Protein AF-A0A059CUB7-F1 (afdb_monomer_lite)

Structure (mmCIF, N/CA/C/O backbone):
data_AF-A0A059CUB7-F1
#
_entry.id   AF-A0A059CUB7-F1
#
loop_
_atom_site.group_PDB
_atom_site.id
_atom_site.type_symbol
_atom_site.label_atom_id
_atom_site.label_alt_id
_atom_site.label_comp_id
_atom_site.label_asym_id
_atom_site.label_entity_id
_atom_site.label_seq_id
_atom_site.pdbx_PDB_ins_code
_atom_site.Cartn_x
_atom_site.Cartn_y
_atom_site.Cartn_z
_atom_site.occupancy
_atom_site.B_iso_or_equiv
_atom_site.auth_seq_id
_atom_site.auth_comp_id
_atom_site.auth_asym_id
_atom_site.auth_atom_id
_atom_site.pdbx_PDB_model_num
ATOM 1 N N . MET A 1 1 ? 11.774 19.800 5.388 1.00 40.75 1 MET A N 1
ATOM 2 C CA . MET A 1 1 ? 11.382 19.073 4.165 1.00 40.75 1 MET A CA 1
ATOM 3 C C . MET A 1 1 ? 12.656 18.781 3.397 1.00 40.75 1 MET A C 1
ATOM 5 O O . MET A 1 1 ? 13.075 19.601 2.592 1.00 40.75 1 MET A O 1
ATOM 9 N N . ASP A 1 2 ? 13.322 17.679 3.731 1.00 44.19 2 ASP A N 1
ATOM 10 C CA . ASP A 1 2 ? 14.495 17.227 2.984 1.00 44.19 2 ASP A CA 1
ATOM 11 C C . ASP A 1 2 ? 13.995 16.524 1.722 1.00 44.19 2 A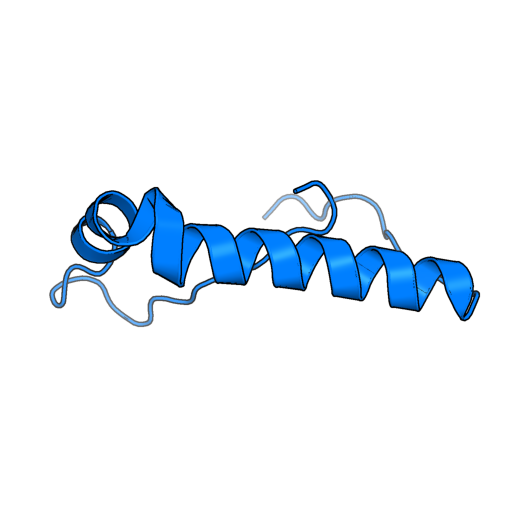SP A C 1
ATOM 13 O O . ASP A 1 2 ? 13.342 15.481 1.787 1.00 44.19 2 ASP A O 1
ATOM 17 N N . GLY A 1 3 ? 14.213 17.172 0.579 1.00 47.81 3 GLY A N 1
ATOM 18 C CA . GLY A 1 3 ? 13.928 16.624 -0.737 1.00 47.81 3 GLY A CA 1
ATOM 19 C C . GLY A 1 3 ? 14.849 15.442 -0.989 1.00 47.81 3 GLY A C 1
ATOM 20 O O . GLY A 1 3 ? 15.964 15.615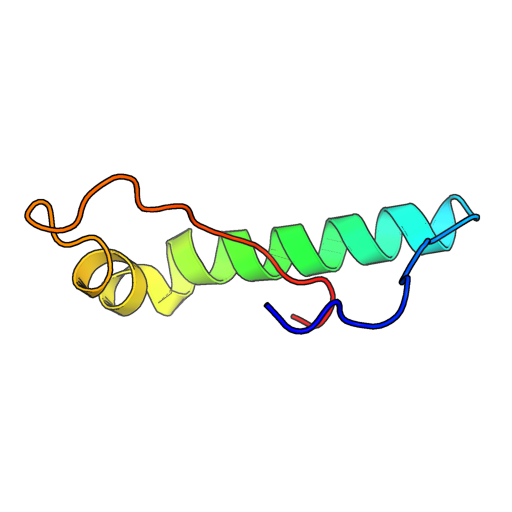 -1.478 1.00 47.81 3 GLY A O 1
ATOM 21 N N . GLY A 1 4 ? 14.376 14.245 -0.635 1.00 50.75 4 GLY A N 1
ATOM 22 C CA . GLY A 1 4 ? 15.026 12.992 -0.992 1.00 50.75 4 GLY A CA 1
ATOM 23 C C . GLY A 1 4 ? 15.349 12.986 -2.485 1.00 50.75 4 GLY A C 1
ATOM 24 O O . GLY A 1 4 ? 14.525 13.404 -3.301 1.00 50.75 4 GLY A O 1
ATOM 25 N N . ALA A 1 5 ? 16.576 12.571 -2.810 1.00 50.81 5 ALA A N 1
ATOM 26 C CA . ALA A 1 5 ? 17.116 12.495 -4.162 1.00 50.81 5 ALA A CA 1
ATOM 27 C C . ALA A 1 5 ? 16.056 12.046 -5.177 1.00 50.81 5 ALA A C 1
ATOM 29 O O . ALA A 1 5 ? 15.277 11.138 -4.893 1.00 50.81 5 ALA A O 1
ATOM 30 N N . GLN A 1 6 ? 16.043 12.690 -6.347 1.00 60.81 6 GLN A N 1
ATOM 31 C CA . GLN A 1 6 ? 15.049 12.528 -7.410 1.00 60.81 6 GLN A CA 1
ATOM 32 C C . GLN A 1 6 ? 14.997 11.070 -7.914 1.00 60.81 6 GLN A C 1
ATOM 34 O O . GLN A 1 6 ? 15.579 10.718 -8.940 1.00 60.81 6 GLN A O 1
ATOM 39 N N . TYR A 1 7 ? 14.310 10.197 -7.176 1.00 70.56 7 TYR A N 1
ATOM 40 C CA . TYR A 1 7 ? 13.986 8.848 -7.603 1.00 70.56 7 TYR A CA 1
ATOM 41 C C . TYR A 1 7 ? 12.930 8.979 -8.695 1.00 70.56 7 TYR A C 1
ATOM 43 O O . TYR A 1 7 ? 11.750 9.191 -8.425 1.00 70.56 7 TYR A O 1
ATOM 51 N N . ASN A 1 8 ? 13.395 8.965 -9.941 1.00 77.62 8 ASN A N 1
ATOM 52 C CA . ASN A 1 8 ? 12.571 9.169 -11.120 1.00 77.62 8 ASN A CA 1
ATOM 53 C C . ASN A 1 8 ? 12.689 7.932 -12.021 1.00 77.62 8 ASN A C 1
ATOM 55 O O . ASN A 1 8 ? 13.559 7.934 -12.898 1.00 77.62 8 ASN A O 1
ATOM 59 N N . PRO A 1 9 ? 11.899 6.868 -11.773 1.00 78.56 9 PRO A N 1
ATOM 60 C CA . PRO A 1 9 ? 11.907 5.665 -12.602 1.00 78.56 9 PRO A CA 1
ATOM 61 C C . PRO A 1 9 ? 11.548 6.029 -14.049 1.00 78.56 9 PRO A C 1
ATOM 63 O O . PRO A 1 9 ? 10.588 6.764 -14.285 1.00 78.56 9 PRO A O 1
ATOM 66 N N . ARG A 1 10 ? 12.337 5.561 -15.023 1.00 89.00 10 ARG A N 1
ATOM 67 C CA . ARG A 1 10 ? 12.200 5.954 -16.440 1.00 89.00 10 ARG A CA 1
ATOM 68 C C . ARG A 1 10 ? 11.821 4.796 -17.355 1.00 89.00 10 ARG A C 1
ATOM 70 O O . ARG A 1 10 ? 11.382 5.053 -18.474 1.00 89.00 10 ARG A O 1
ATOM 77 N N . THR A 1 11 ? 11.973 3.550 -16.909 1.00 95.38 11 THR A N 1
ATOM 78 C CA . THR A 1 11 ? 11.511 2.365 -17.650 1.00 95.38 11 THR A CA 1
ATOM 79 C C . THR A 1 11 ? 10.183 1.839 -17.111 1.00 95.38 11 THR A C 1
ATOM 81 O O . THR A 1 11 ? 9.798 2.106 -15.971 1.00 95.38 11 THR A O 1
ATOM 84 N N . VAL A 1 12 ? 9.474 1.054 -17.927 1.00 97.00 12 VAL A N 1
ATOM 85 C CA . VAL A 1 12 ? 8.215 0.410 -17.516 1.00 97.00 12 VAL A CA 1
ATOM 86 C C . VAL A 1 12 ? 8.454 -0.515 -16.324 1.00 97.00 12 VAL A C 1
ATOM 88 O O . VAL A 1 12 ? 7.667 -0.530 -15.381 1.00 97.00 12 VAL A O 1
ATOM 91 N N . GLU A 1 13 ? 9.559 -1.256 -16.335 1.00 95.69 13 GLU A N 1
ATOM 92 C CA . GLU A 1 13 ? 9.930 -2.186 -15.275 1.00 95.69 13 GLU A CA 1
ATOM 93 C C . GLU A 1 13 ? 10.229 -1.460 -13.960 1.00 95.69 13 GLU A C 1
ATOM 95 O O . GLU A 1 13 ? 9.848 -1.943 -12.892 1.00 95.69 13 GLU A O 1
ATOM 100 N N . GLU A 1 14 ? 10.893 -0.304 -14.024 1.00 94.12 14 GLU A N 1
ATOM 101 C CA . GLU A 1 14 ? 11.167 0.537 -12.858 1.00 94.12 14 GLU A CA 1
ATOM 102 C C . GLU A 1 14 ? 9.876 1.132 -12.285 1.00 94.12 14 GLU A C 1
ATOM 104 O O . GLU A 1 14 ? 9.647 1.035 -11.080 1.00 94.12 14 GLU A O 1
ATOM 109 N N . VAL A 1 15 ? 8.999 1.671 -13.139 1.00 95.19 15 VAL A N 1
ATOM 110 C CA . VAL A 1 15 ? 7.700 2.225 -12.720 1.00 95.19 15 VAL A CA 1
ATOM 111 C C . VAL A 1 15 ? 6.816 1.139 -12.110 1.00 95.19 15 VAL A C 1
ATOM 113 O O . VAL A 1 15 ? 6.212 1.343 -11.059 1.00 95.19 15 VAL A O 1
ATOM 116 N N . PHE A 1 16 ? 6.756 -0.043 -12.726 1.00 95.81 16 PHE A N 1
ATOM 117 C CA . PHE A 1 16 ? 5.958 -1.142 -12.194 1.00 95.81 16 PHE A CA 1
ATOM 118 C C . PHE A 1 16 ? 6.517 -1.666 -10.867 1.00 95.81 16 PHE A C 1
ATOM 120 O O . PHE A 1 16 ? 5.749 -2.012 -9.969 1.00 95.81 16 PHE A O 1
ATOM 127 N N . ARG A 1 17 ? 7.845 -1.701 -10.705 1.00 94.44 17 ARG A N 1
ATOM 128 C CA . ARG A 1 17 ? 8.479 -2.061 -9.431 1.00 94.44 17 ARG A CA 1
ATOM 129 C C . ARG A 1 17 ? 8.143 -1.058 -8.330 1.00 94.44 17 ARG A C 1
ATOM 131 O O . ARG A 1 17 ? 7.745 -1.499 -7.255 1.00 94.44 17 ARG A O 1
ATOM 138 N N . ASP A 1 18 ? 8.250 0.240 -8.612 1.00 94.56 18 ASP A N 1
ATOM 139 C CA . ASP A 1 18 ? 7.859 1.310 -7.685 1.00 94.56 18 ASP A CA 1
ATOM 140 C C . ASP A 1 18 ? 6.383 1.162 -7.283 1.00 94.56 18 ASP A C 1
ATOM 142 O O . ASP A 1 18 ? 6.079 1.048 -6.095 1.00 94.56 18 ASP A O 1
ATOM 146 N N . PHE A 1 19 ? 5.480 1.012 -8.258 1.00 95.81 19 PHE A N 1
ATOM 147 C CA . PHE A 1 19 ? 4.057 0.775 -8.002 1.00 95.81 19 PHE A CA 1
ATOM 148 C C . PHE A 1 19 ? 3.820 -0.432 -7.087 1.00 95.81 19 PHE A C 1
ATOM 150 O O . PHE A 1 19 ? 3.046 -0.341 -6.131 1.00 95.81 19 PHE A O 1
ATOM 157 N N . LYS A 1 20 ? 4.479 -1.568 -7.355 1.00 97.06 20 LYS A N 1
ATOM 158 C CA . LYS A 1 20 ? 4.311 -2.767 -6.528 1.00 97.06 20 LYS A CA 1
ATOM 159 C C . LYS A 1 20 ? 4.758 -2.545 -5.085 1.00 97.06 20 LYS A C 1
ATOM 161 O O . LYS A 1 20 ? 4.032 -2.989 -4.203 1.00 97.06 20 LYS A O 1
ATOM 166 N N . GLY A 1 21 ? 5.902 -1.895 -4.85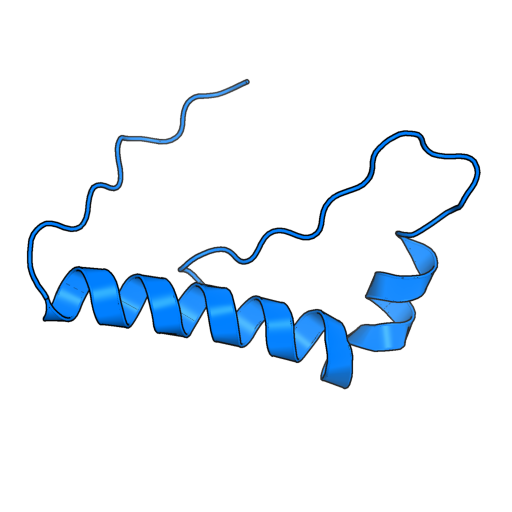8 1.00 96.38 21 GLY A N 1
ATOM 167 C CA . GLY A 1 21 ? 6.406 -1.615 -3.507 1.00 96.38 21 GLY A CA 1
ATOM 168 C C . GLY A 1 21 ? 5.437 -0.726 -2.731 1.00 96.38 21 GLY A C 1
ATOM 169 O O . GLY A 1 21 ? 4.948 -1.099 -1.667 1.00 96.38 21 GLY A O 1
ATOM 170 N N . ARG A 1 22 ? 5.004 0.384 -3.344 1.00 97.62 22 ARG A N 1
ATOM 171 C CA . ARG A 1 22 ? 4.011 1.282 -2.728 1.00 97.62 22 ARG A CA 1
ATOM 172 C C . ARG A 1 22 ? 2.705 0.563 -2.405 1.00 97.62 22 ARG A C 1
ATOM 174 O O . ARG A 1 22 ? 2.157 0.733 -1.319 1.00 97.62 22 ARG A O 1
ATOM 181 N N . ARG A 1 23 ? 2.213 -0.263 -3.335 1.00 97.88 23 ARG A N 1
ATOM 182 C CA . ARG A 1 23 ? 1.003 -1.070 -3.138 1.00 97.88 23 ARG A CA 1
ATOM 183 C C . ARG A 1 23 ? 1.178 -2.090 -2.011 1.00 97.88 23 ARG A C 1
ATOM 185 O O . ARG A 1 23 ? 0.222 -2.313 -1.275 1.00 97.88 23 ARG A O 1
ATOM 192 N N . ALA A 1 24 ? 2.346 -2.717 -1.885 1.00 98.12 24 ALA A N 1
ATOM 193 C CA . ALA A 1 24 ? 2.628 -3.669 -0.814 1.00 98.12 24 ALA A CA 1
ATOM 194 C C . ALA A 1 24 ? 2.554 -2.988 0.559 1.00 98.12 24 ALA A C 1
ATOM 196 O O . ALA A 1 24 ? 1.803 -3.460 1.410 1.00 98.12 24 ALA A O 1
ATOM 197 N N . GLY A 1 25 ? 3.200 -1.827 0.717 1.00 97.31 25 GLY A N 1
ATOM 198 C CA . GLY A 1 25 ? 3.114 -1.027 1.942 1.00 97.31 25 GLY A CA 1
ATOM 199 C C . GLY A 1 25 ? 1.683 -0.609 2.291 1.00 97.31 25 GLY A C 1
ATOM 200 O O . GLY A 1 25 ? 1.244 -0.768 3.426 1.00 97.31 25 GLY A O 1
ATOM 201 N N . MET A 1 26 ? 0.901 -0.161 1.300 1.00 98.00 26 MET A N 1
ATOM 202 C CA . MET A 1 26 ? -0.514 0.169 1.525 1.00 98.00 26 MET A CA 1
ATOM 203 C C . MET A 1 26 ? -1.339 -1.049 1.957 1.00 98.00 26 MET A C 1
ATOM 205 O O . MET A 1 26 ? -2.178 -0.937 2.844 1.00 98.00 26 MET A O 1
ATOM 209 N N . ILE A 1 27 ? -1.120 -2.218 1.348 1.00 98.19 27 ILE A N 1
ATOM 210 C CA . ILE A 1 27 ? -1.827 -3.445 1.739 1.00 98.19 27 ILE A CA 1
ATOM 211 C C . ILE A 1 27 ? -1.458 -3.841 3.160 1.00 98.19 27 ILE A C 1
ATOM 213 O O . ILE A 1 27 ? -2.350 -4.185 3.928 1.00 98.19 27 ILE A O 1
ATOM 217 N N . LYS A 1 28 ? -0.176 -3.778 3.516 1.00 97.75 28 LYS A N 1
ATOM 218 C CA . LYS A 1 28 ? 0.311 -4.099 4.855 1.00 97.75 28 LYS A CA 1
ATOM 219 C C .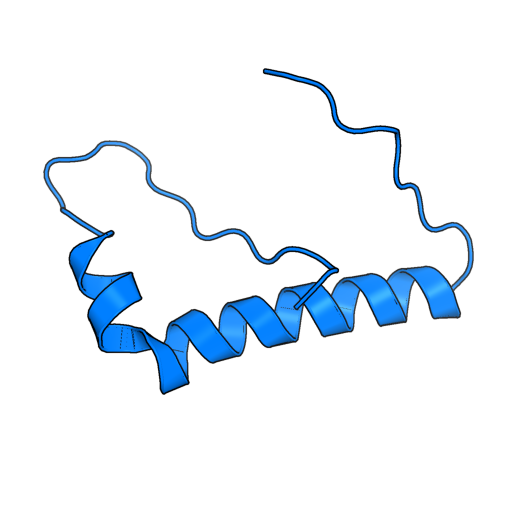 LYS A 1 28 ? -0.360 -3.219 5.912 1.00 97.75 28 LYS A C 1
ATOM 221 O O . LYS A 1 28 ? -0.984 -3.767 6.817 1.00 97.75 28 LYS A O 1
ATOM 226 N N . ALA A 1 29 ? -0.365 -1.898 5.713 1.00 98.19 29 ALA A N 1
ATOM 227 C CA . ALA A 1 29 ? -1.036 -0.940 6.598 1.00 98.19 29 ALA A CA 1
ATOM 228 C C . ALA A 1 29 ? -2.546 -1.209 6.740 1.00 98.19 29 ALA A C 1
ATOM 230 O O . ALA A 1 29 ? -3.107 -1.082 7.821 1.00 98.19 29 ALA A O 1
ATOM 231 N N . LEU A 1 30 ? -3.214 -1.621 5.658 1.00 98.19 30 LEU A N 1
ATOM 232 C CA . LEU A 1 30 ? -4.658 -1.882 5.646 1.00 98.19 30 LEU A CA 1
ATOM 233 C C . LEU A 1 30 ? -5.039 -3.325 6.022 1.00 98.19 30 LEU A C 1
ATOM 235 O O . LEU A 1 30 ? -6.224 -3.659 6.017 1.00 98.19 30 LEU A O 1
ATOM 239 N N . THR A 1 31 ? -4.067 -4.199 6.301 1.00 98.31 31 THR A N 1
ATOM 240 C CA . THR A 1 31 ? -4.317 -5.608 6.643 1.00 98.31 31 THR A CA 1
ATOM 241 C C . THR A 1 31 ? -3.492 -6.044 7.850 1.00 98.31 31 THR A C 1
ATOM 243 O O . THR A 1 31 ? -4.009 -6.063 8.960 1.00 98.31 31 THR A O 1
ATOM 246 N N . THR A 1 32 ? -2.220 -6.389 7.655 1.00 98.44 32 THR A N 1
ATOM 247 C CA . THR A 1 32 ? -1.329 -6.919 8.696 1.00 98.44 32 THR A CA 1
ATOM 248 C C . THR A 1 32 ? -1.107 -5.939 9.846 1.00 98.44 32 THR A C 1
ATOM 250 O O . THR A 1 32 ? -1.056 -6.366 10.993 1.00 98.44 32 THR A O 1
ATOM 253 N N . GLU A 1 33 ? -1.007 -4.643 9.550 1.00 97.94 33 GLU A N 1
ATOM 254 C CA . GLU A 1 33 ? -0.685 -3.575 10.509 1.00 97.94 33 GLU A CA 1
ATOM 255 C C . GLU A 1 33 ? -1.889 -2.651 10.765 1.00 97.94 33 GLU A C 1
ATOM 257 O O . GLU A 1 33 ? -1.733 -1.494 11.147 1.00 97.94 33 GLU A O 1
ATOM 262 N N . VAL A 1 34 ? -3.113 -3.156 10.565 1.00 98.25 34 VAL A N 1
ATOM 263 C CA . VAL A 1 34 ? -4.340 -2.343 10.643 1.00 98.25 34 VAL A CA 1
ATOM 264 C C . VAL A 1 34 ? -4.570 -1.715 12.018 1.00 98.25 34 VAL A C 1
ATOM 266 O O . VAL A 1 34 ? -5.073 -0.598 12.097 1.00 98.25 34 VAL A O 1
ATOM 269 N N . GLU A 1 35 ? -4.187 -2.394 13.102 1.00 98.25 35 GLU A N 1
ATOM 270 C CA . GLU A 1 35 ? -4.322 -1.853 14.460 1.00 98.25 35 GLU A CA 1
ATOM 271 C C . GLU A 1 35 ? -3.398 -0.650 14.681 1.00 98.25 35 GLU A C 1
ATOM 273 O O . GLU A 1 35 ? -3.835 0.373 15.206 1.00 98.25 35 GLU A O 1
ATOM 278 N N . GLU A 1 36 ? -2.144 -0.746 14.230 1.00 97.81 36 GLU A N 1
ATOM 279 C CA . GLU A 1 36 ? -1.173 0.346 14.315 1.00 97.81 36 GLU A CA 1
ATOM 280 C C . GLU A 1 36 ? -1.588 1.517 13.419 1.00 97.81 36 GLU A C 1
ATOM 282 O O . GLU A 1 36 ? -1.597 2.666 13.862 1.00 97.81 36 GLU A O 1
ATOM 287 N N . PHE A 1 37 ? -2.002 1.231 12.182 1.00 98.06 37 PHE A N 1
ATOM 288 C CA . PHE A 1 37 ? -2.511 2.246 11.265 1.00 98.06 37 PHE A CA 1
ATOM 289 C C . PHE A 1 37 ? -3.720 2.985 11.858 1.00 98.06 37 PHE A C 1
ATOM 291 O O . PHE A 1 37 ? -3.749 4.215 11.854 1.00 98.06 37 PHE A O 1
ATOM 298 N N . TYR A 1 38 ? -4.684 2.257 12.430 1.00 97.69 38 TYR A N 1
ATOM 299 C CA . TYR A 1 38 ? -5.876 2.852 13.035 1.00 97.69 38 TYR A CA 1
ATO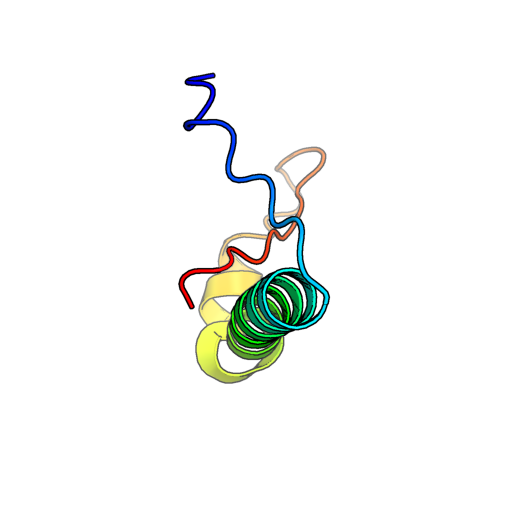M 300 C C . TYR A 1 38 ? -5.537 3.783 14.207 1.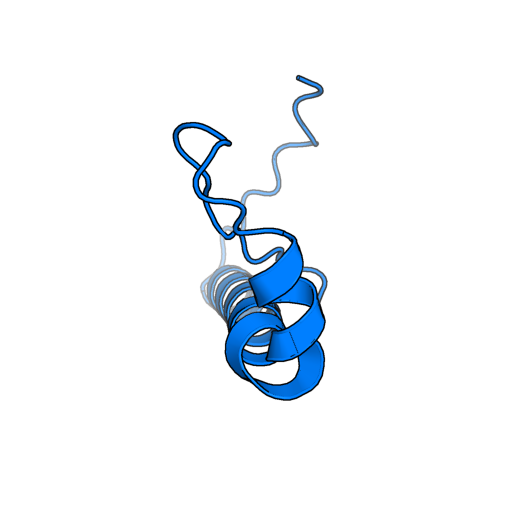00 97.69 38 TYR A C 1
ATOM 302 O O . TYR A 1 38 ? -6.109 4.866 14.306 1.00 97.69 38 TYR A O 1
ATOM 310 N N . GLN A 1 39 ? -4.585 3.406 15.067 1.00 97.56 39 GLN A N 1
ATOM 311 C CA . GLN A 1 39 ? -4.143 4.247 16.189 1.00 97.56 39 GLN A CA 1
ATOM 312 C C . GLN A 1 39 ? -3.493 5.560 15.733 1.00 97.56 39 GLN A C 1
ATOM 314 O O . GLN A 1 39 ? -3.596 6.565 16.430 1.00 97.56 39 GLN A O 1
ATOM 319 N N . GLN A 1 40 ? -2.840 5.567 14.568 1.00 97.19 40 GLN A N 1
ATOM 320 C CA . GLN A 1 40 ? -2.241 6.777 14.000 1.00 97.19 40 GLN A CA 1
ATOM 321 C C . GLN A 1 40 ? -3.281 7.701 13.337 1.00 97.19 40 GLN A C 1
ATOM 323 O O . GLN A 1 40 ? -3.014 8.888 13.156 1.00 97.19 40 GLN A O 1
ATOM 328 N N . CYS A 1 41 ? -4.473 7.194 13.002 1.00 97.25 41 CYS A N 1
ATOM 329 C CA . CYS A 1 41 ? -5.573 7.953 12.401 1.00 97.25 41 CYS A CA 1
ATOM 330 C C . CYS A 1 41 ? -6.453 8.675 13.440 1.00 97.25 41 CYS A C 1
ATOM 332 O O . CYS A 1 41 ? -7.681 8.594 13.377 1.00 97.25 41 CYS A O 1
ATOM 334 N N . ASP A 1 42 ? -5.833 9.380 14.390 1.00 96.31 42 ASP A N 1
ATOM 335 C CA . ASP A 1 42 ? -6.550 10.159 15.407 1.00 96.31 42 ASP A CA 1
ATOM 336 C C . ASP A 1 42 ? -7.379 11.289 14.750 1.00 96.31 42 ASP A C 1
ATOM 338 O O . ASP A 1 42 ? -6.799 12.126 14.049 1.00 96.31 42 ASP A O 1
ATOM 342 N N . PRO A 1 43 ? -8.712 11.339 14.960 1.00 96.25 43 PRO A N 1
ATOM 343 C CA . PRO A 1 43 ? -9.584 12.378 14.412 1.00 96.25 43 PRO A CA 1
ATOM 344 C C . PRO A 1 43 ? -9.243 13.811 14.838 1.00 96.25 43 PRO A C 1
ATOM 346 O O . PRO A 1 43 ? -9.652 14.745 14.152 1.00 96.25 43 PRO A O 1
ATOM 349 N N . GLU A 1 44 ? -8.517 13.996 15.944 1.00 97.69 44 GLU A N 1
ATOM 350 C CA . GLU A 1 44 ? -8.086 15.319 16.410 1.00 97.69 44 GLU A CA 1
ATOM 351 C C . GLU A 1 44 ? -6.908 15.871 15.585 1.00 97.69 44 GLU A C 1
ATOM 353 O O . GLU A 1 44 ? -6.615 17.067 15.634 1.00 97.69 44 GLU A O 1
ATOM 358 N N . ASN A 1 45 ? -6.232 15.022 14.800 1.00 94.94 45 ASN A N 1
ATOM 359 C CA . ASN A 1 45 ? -5.194 15.451 13.870 1.00 94.94 45 ASN A CA 1
ATOM 360 C C . ASN A 1 45 ? -5.806 15.889 12.531 1.00 94.94 45 ASN A C 1
ATOM 362 O O . ASN A 1 45 ? -6.593 15.178 11.905 1.00 94.94 45 ASN A O 1
ATOM 366 N N . GLU A 1 46 ? -5.381 17.046 12.028 1.00 94.81 46 GLU A N 1
ATOM 367 C CA . GLU A 1 46 ? -5.892 17.581 10.767 1.00 94.81 46 GLU A CA 1
ATOM 368 C C . GLU A 1 46 ? -5.196 16.962 9.539 1.00 94.81 46 GLU A C 1
ATOM 370 O O . GLU A 1 46 ? -3.971 16.872 9.472 1.00 94.81 46 GLU A O 1
ATOM 375 N N . ASN A 1 47 ? -5.984 16.628 8.508 1.00 94.12 47 ASN A N 1
ATOM 376 C CA . ASN A 1 47 ? -5.521 16.310 7.145 1.00 94.12 47 ASN A CA 1
ATOM 377 C C . ASN A 1 47 ? -4.472 15.181 7.036 1.00 94.12 47 ASN A C 1
ATOM 379 O O . ASN A 1 47 ? -3.490 15.299 6.298 1.00 94.12 47 ASN A O 1
ATOM 383 N N . LEU A 1 48 ? -4.687 14.070 7.743 1.00 96.81 48 LEU A N 1
ATOM 384 C CA . LEU A 1 48 ? -3.827 12.890 7.641 1.00 96.81 48 LEU A CA 1
ATOM 385 C C . LEU A 1 48 ? -3.917 12.212 6.262 1.00 96.81 48 LEU A C 1
ATOM 387 O O . LEU A 1 48 ? -4.985 12.115 5.658 1.00 96.81 48 LEU A O 1
ATOM 391 N N . CYS A 1 49 ? -2.786 11.675 5.801 1.00 97.00 49 CYS A N 1
ATOM 392 C CA . CYS A 1 49 ? -2.669 10.904 4.563 1.00 97.00 49 CYS A CA 1
ATOM 393 C C . CYS A 1 49 ? -1.844 9.635 4.804 1.00 97.00 49 CYS A C 1
ATOM 395 O O . CYS A 1 49 ? -0.827 9.673 5.495 1.00 97.00 49 CYS A O 1
ATOM 397 N N . LEU A 1 50 ? -2.230 8.534 4.158 1.00 97.12 50 LEU A N 1
ATOM 398 C CA . LEU A 1 50 ? -1.436 7.307 4.100 1.00 97.12 50 LEU A CA 1
ATOM 399 C C . LEU A 1 50 ? -0.556 7.311 2.842 1.00 97.12 50 LEU A C 1
ATOM 401 O O . LEU A 1 50 ? -1.067 7.444 1.730 1.00 97.12 50 LEU A O 1
ATOM 405 N N . TYR A 1 51 ? 0.754 7.111 3.007 1.00 96.31 51 TYR A N 1
ATOM 406 C CA . TYR A 1 51 ? 1.711 7.030 1.901 1.00 96.31 51 TYR A CA 1
ATOM 407 C C . TYR A 1 51 ? 2.378 5.655 1.836 1.00 96.31 51 TYR A C 1
ATOM 409 O O . TYR A 1 51 ? 2.993 5.206 2.797 1.00 96.31 51 TYR A O 1
ATOM 417 N N . GLY A 1 52 ? 2.311 5.016 0.666 1.00 95.31 52 GLY A N 1
ATOM 418 C CA . GLY A 1 52 ? 3.136 3.854 0.344 1.00 95.31 52 GLY A CA 1
ATOM 419 C C . GLY A 1 52 ? 4.495 4.289 -0.206 1.00 95.31 52 GLY A C 1
ATOM 420 O O . GLY A 1 52 ? 4.562 5.074 -1.162 1.00 95.31 52 GLY A O 1
ATOM 421 N N . PHE A 1 53 ? 5.575 3.757 0.365 1.00 93.69 53 PHE A N 1
ATOM 422 C CA . PHE A 1 53 ? 6.941 3.952 -0.124 1.00 93.69 53 PHE A CA 1
ATOM 423 C C . PHE A 1 53 ? 7.378 2.775 -1.010 1.00 93.69 53 PHE A C 1
ATOM 425 O O . PHE A 1 53 ? 6.893 1.661 -0.836 1.00 93.69 53 PHE A O 1
ATOM 432 N N . PRO A 1 54 ? 8.284 2.992 -1.980 1.00 89.50 54 PRO A N 1
ATOM 433 C CA . PRO A 1 54 ? 8.701 1.943 -2.912 1.00 89.50 54 PRO A CA 1
ATOM 434 C C . PRO A 1 54 ? 9.614 0.870 -2.294 1.00 89.50 54 PRO A C 1
ATOM 436 O O . PRO A 1 54 ? 9.954 -0.085 -2.986 1.00 89.50 54 PRO A O 1
ATOM 439 N N . SER A 1 55 ? 10.038 1.041 -1.037 1.00 83.12 55 SER A N 1
ATOM 440 C CA . SER A 1 55 ? 10.988 0.177 -0.322 1.00 83.12 55 SER A CA 1
ATOM 441 C C . SER A 1 55 ? 10.346 -0.852 0.615 1.00 83.12 55 SER A C 1
ATOM 443 O O . SER A 1 55 ? 11.079 -1.480 1.375 1.00 83.12 55 SER A O 1
ATOM 445 N N . GLU A 1 56 ? 9.019 -0.989 0.593 1.00 67.69 56 GLU A N 1
ATOM 446 C CA . GLU A 1 56 ? 8.308 -2.086 1.273 1.00 67.69 56 GLU A CA 1
ATOM 447 C C . GLU A 1 56 ? 8.408 -3.408 0.503 1.00 67.69 56 GLU A C 1
ATOM 449 O O . GLU A 1 56 ? 8.266 -3.393 -0.747 1.00 67.69 56 GLU A O 1
#

Organism: Eucalyptus grandis (NCBI:txid71139)

pLDDT: mean 89.48, std 15.5, range [40.75, 98.44]

InterPro domains:
  IPR021998 Alfin, N-terminal [PF12165] (11-55)
  IPR045104 Alfin [PTHR12321] (8-56)

Sequence (56 aa):
MDGGAQYNPRTVEEVFRDFKGRRAGMIKALTTEVEEFYQQCDPENENLCLYGFPSE

Foldseek 3Di:
DPPDPPPDDDDPVSVVLQVVQQVVQVVCCVPVVVVVNVVVPDPVDPDDDDTRGSND

Secondary structure (DSSP, 8-state):
----------SHHHHHHHHHHHHHHHHHHHTTTHHHHHHH--TTSSS------TT-

Radius of gyration: 13.89 Å; chains: 1; bounding box: 27×26×34 Å